Protein AF-A0A914LSQ1-F1 (afdb_monomer_lite)

Radius of gyration: 14.87 Å; chains: 1; bounding box: 33×23×37 Å

Structure (mmCIF, N/CA/C/O backbone):
data_AF-A0A914LSQ1-F1
#
_entry.id   AF-A0A914LSQ1-F1
#
loop_
_atom_site.group_PDB
_atom_site.id
_atom_site.type_symbol
_atom_site.label_atom_id
_atom_site.label_alt_id
_atom_site.label_comp_id
_atom_site.label_asym_id
_atom_site.label_entity_id
_atom_site.label_seq_id
_atom_site.pdbx_PDB_ins_code
_atom_site.Cartn_x
_atom_site.Cartn_y
_atom_site.Cartn_z
_atom_site.occupancy
_atom_site.B_iso_or_equiv
_atom_site.auth_seq_id
_atom_site.auth_comp_id
_atom_site.auth_asym_id
_atom_site.auth_atom_id
_atom_site.pdbx_PDB_model_num
ATOM 1 N N . MET A 1 1 ? 8.300 -0.436 9.359 1.00 82.31 1 MET A N 1
ATOM 2 C CA . MET A 1 1 ? 7.558 0.286 8.299 1.00 82.31 1 MET A CA 1
ATOM 3 C C . MET A 1 1 ? 8.458 1.287 7.592 1.00 82.31 1 MET A C 1
ATOM 5 O O . MET A 1 1 ? 8.637 1.129 6.397 1.00 82.31 1 MET A O 1
ATOM 9 N N . LEU A 1 2 ? 9.068 2.249 8.302 1.00 87.75 2 LEU A N 1
ATOM 10 C CA . LEU A 1 2 ? 9.961 3.248 7.688 1.00 87.75 2 LEU A CA 1
ATOM 11 C C . LEU A 1 2 ? 11.116 2.625 6.891 1.00 87.75 2 LEU A C 1
ATOM 13 O O . LEU A 1 2 ? 11.383 3.054 5.777 1.00 87.75 2 LEU A O 1
ATOM 17 N N . GLU A 1 3 ? 11.756 1.579 7.415 1.00 91.94 3 GLU A N 1
ATOM 18 C CA . GLU A 1 3 ? 12.812 0.853 6.692 1.00 91.94 3 GLU A CA 1
ATOM 19 C C . GLU A 1 3 ? 12.302 0.226 5.392 1.00 91.94 3 GLU A C 1
ATOM 21 O O . GLU A 1 3 ? 12.908 0.406 4.342 1.00 91.94 3 GLU A O 1
ATOM 26 N N . SER A 1 4 ? 11.150 -0.449 5.437 1.00 92.81 4 SER A N 1
ATOM 27 C CA . SER A 1 4 ? 10.521 -1.039 4.252 1.00 92.81 4 SER A CA 1
ATOM 28 C C . SER A 1 4 ? 10.132 0.022 3.218 1.00 92.81 4 SER A C 1
ATOM 30 O O . SER A 1 4 ? 10.279 -0.222 2.027 1.00 92.81 4 SER A O 1
ATOM 32 N N . MET A 1 5 ? 9.680 1.204 3.656 1.00 92.56 5 MET A N 1
ATOM 33 C CA . MET A 1 5 ? 9.383 2.331 2.763 1.00 92.56 5 MET A CA 1
ATOM 34 C C . MET A 1 5 ? 10.648 2.890 2.108 1.00 92.56 5 MET A C 1
ATOM 36 O O . MET A 1 5 ? 10.654 3.080 0.899 1.00 92.56 5 MET A O 1
ATOM 40 N N . ARG A 1 6 ? 11.730 3.091 2.874 1.00 94.44 6 ARG A N 1
ATOM 41 C CA . ARG A 1 6 ? 13.026 3.551 2.339 1.00 94.44 6 ARG A CA 1
ATOM 42 C C . ARG A 1 6 ? 13.619 2.557 1.342 1.00 94.44 6 ARG A C 1
ATOM 44 O O . ARG A 1 6 ? 14.171 2.956 0.324 1.00 94.44 6 ARG A O 1
ATOM 51 N N . LEU A 1 7 ? 13.497 1.260 1.627 1.00 93.94 7 LEU A N 1
ATOM 52 C CA . LEU A 1 7 ? 13.928 0.210 0.707 1.00 93.94 7 LEU A CA 1
ATOM 53 C C . LEU A 1 7 ? 13.089 0.212 -0.574 1.00 93.94 7 LEU A C 1
ATOM 55 O O . LEU A 1 7 ? 13.628 0.100 -1.668 1.00 93.94 7 LEU A O 1
ATOM 59 N N . PHE A 1 8 ? 11.770 0.353 -0.453 1.00 94.50 8 PHE A N 1
ATOM 60 C CA . PHE A 1 8 ? 10.903 0.444 -1.621 1.00 94.50 8 PHE A CA 1
ATOM 61 C C . PHE A 1 8 ? 11.238 1.675 -2.474 1.00 94.50 8 PHE A C 1
ATOM 63 O O . PHE A 1 8 ? 11.370 1.559 -3.687 1.00 94.50 8 PHE A O 1
ATOM 70 N N . GLU A 1 9 ? 11.477 2.826 -1.844 1.00 94.69 9 GLU A N 1
ATOM 71 C CA . GLU A 1 9 ? 11.888 4.05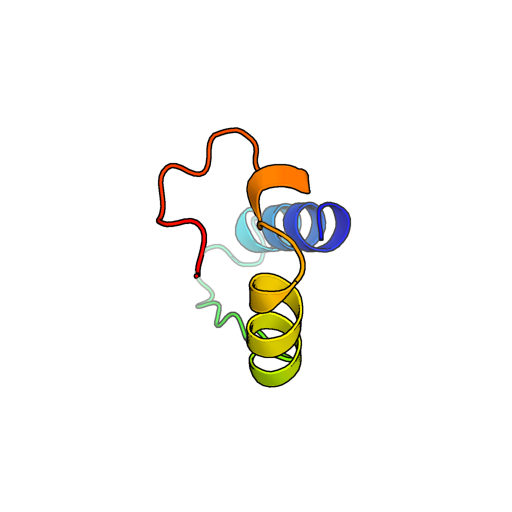9 -2.515 1.00 94.69 9 GLU A CA 1
ATOM 72 C C . GLU A 1 9 ? 13.203 3.897 -3.292 1.00 94.69 9 GLU A C 1
ATOM 74 O O . GLU A 1 9 ? 13.299 4.353 -4.433 1.00 94.69 9 GLU A O 1
ATOM 79 N N . SER A 1 10 ? 14.205 3.216 -2.725 1.00 95.00 10 SER A N 1
ATOM 80 C CA . SER A 1 10 ? 15.480 2.991 -3.418 1.00 95.00 10 SER A CA 1
ATOM 81 C C . SER A 1 10 ? 15.350 2.034 -4.606 1.00 95.00 10 SER A C 1
ATOM 83 O O . SER A 1 10 ? 16.045 2.209 -5.607 1.00 95.00 10 SER A O 1
ATOM 85 N N . ILE A 1 11 ? 14.437 1.059 -4.536 1.00 94.25 11 ILE A N 1
ATOM 86 C CA . ILE A 1 11 ? 14.156 0.128 -5.635 1.00 94.25 11 ILE A CA 1
ATOM 87 C C . ILE A 1 11 ? 13.366 0.833 -6.743 1.00 94.25 11 ILE A C 1
ATOM 89 O O . ILE A 1 11 ? 13.786 0.791 -7.898 1.00 94.25 11 ILE A O 1
ATOM 93 N N . CYS A 1 12 ? 12.269 1.520 -6.408 1.00 93.69 12 CYS A N 1
ATOM 94 C CA . CYS A 1 12 ? 11.417 2.226 -7.373 1.00 93.69 12 CYS A CA 1
ATOM 95 C C . CYS A 1 12 ? 12.159 3.301 -8.157 1.00 93.69 12 CYS A C 1
ATOM 97 O O . CYS A 1 12 ? 11.922 3.462 -9.350 1.00 93.69 12 CYS A O 1
ATOM 99 N N . ASN A 1 13 ? 13.066 4.018 -7.495 1.00 93.12 13 ASN A N 1
ATOM 100 C CA . ASN A 1 13 ? 13.834 5.094 -8.114 1.00 93.12 13 ASN A CA 1
ATOM 101 C C . ASN A 1 13 ? 15.179 4.621 -8.686 1.00 93.12 13 ASN A C 1
ATOM 103 O O . ASN A 1 13 ? 15.983 5.432 -9.152 1.00 93.12 13 ASN A O 1
ATOM 107 N N . SER A 1 14 ? 15.456 3.315 -8.658 1.00 94.81 14 SER A N 1
ATOM 108 C CA . SER A 1 14 ? 16.675 2.773 -9.246 1.00 94.81 14 SER A CA 1
ATOM 109 C C . SER A 1 14 ? 16.624 2.857 -10.768 1.00 94.81 14 SER A C 1
ATOM 111 O O . SER A 1 14 ? 15.682 2.390 -11.410 1.00 94.81 14 SER A O 1
ATOM 113 N N . ARG A 1 15 ? 17.714 3.350 -11.372 1.00 94.69 15 ARG A N 1
ATOM 114 C CA . ARG A 1 15 ? 17.874 3.403 -12.837 1.00 94.69 15 ARG A CA 1
ATOM 115 C C . ARG A 1 15 ? 17.753 2.033 -13.512 1.00 94.69 15 ARG A C 1
ATOM 117 O O . ARG A 1 15 ? 17.433 1.960 -14.691 1.00 94.69 15 ARG A O 1
ATOM 124 N N . TRP A 1 16 ? 17.990 0.964 -12.757 1.00 94.69 16 TRP A N 1
ATOM 125 C CA . TRP A 1 16 ? 17.937 -0.417 -13.230 1.00 94.69 16 TRP A CA 1
ATOM 126 C C . TRP A 1 16 ? 16.504 -0.912 -13.463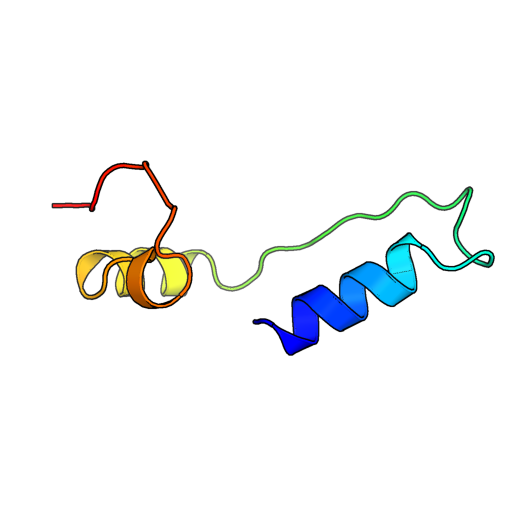 1.00 94.69 16 TRP A C 1
ATOM 128 O O . TRP A 1 16 ? 16.314 -1.877 -14.195 1.00 94.69 16 TRP A O 1
ATOM 138 N N . PHE A 1 17 ? 15.499 -0.256 -12.870 1.00 93.88 17 PHE A N 1
ATOM 139 C CA . PHE A 1 17 ? 14.100 -0.693 -12.910 1.00 93.88 17 PHE A CA 1
ATOM 140 C C . PHE A 1 17 ? 13.145 0.335 -13.544 1.00 93.88 17 PHE A C 1
ATOM 142 O O . PHE A 1 17 ? 11.936 0.200 -13.395 1.00 93.88 17 PHE A O 1
ATOM 149 N N . ILE A 1 18 ? 13.656 1.328 -14.288 1.00 92.50 18 ILE A N 1
ATOM 150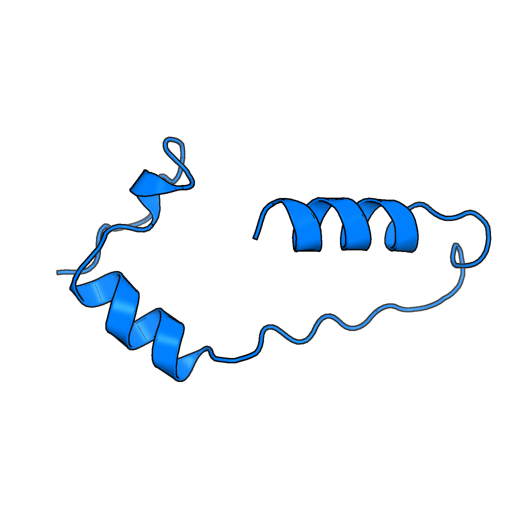 C CA . ILE A 1 18 ? 12.850 2.421 -14.884 1.00 92.50 18 ILE A CA 1
ATOM 151 C C . ILE A 1 18 ? 11.695 1.906 -15.758 1.00 92.50 18 ILE A C 1
ATOM 153 O O . ILE A 1 18 ? 10.594 2.444 -15.697 1.00 92.50 18 ILE A O 1
ATOM 157 N N . ASN A 1 19 ? 11.932 0.860 -16.553 1.00 94.44 19 ASN A N 1
ATOM 158 C CA . ASN A 1 19 ? 10.934 0.293 -17.469 1.00 94.44 19 ASN A CA 1
ATOM 159 C C . ASN A 1 19 ? 10.288 -0.994 -16.927 1.00 94.44 19 ASN A C 1
ATOM 161 O O . ASN A 1 19 ? 9.637 -1.722 -17.674 1.00 94.44 19 ASN A O 1
ATOM 165 N N . THR A 1 20 ? 10.487 -1.301 -15.643 1.00 95.31 20 THR A N 1
ATOM 166 C CA . THR A 1 20 ? 9.988 -2.528 -15.019 1.00 95.31 20 THR A CA 1
ATOM 167 C C . THR A 1 20 ? 8.733 -2.223 -14.216 1.00 95.31 20 THR A C 1
ATOM 169 O O . THR A 1 20 ? 8.754 -1.416 -13.289 1.00 95.31 20 THR A O 1
ATOM 172 N N . SER A 1 21 ? 7.628 -2.899 -14.531 1.00 94.38 21 SER A N 1
ATOM 173 C CA . SER A 1 21 ? 6.413 -2.803 -13.720 1.00 94.38 21 SER A CA 1
ATOM 174 C C . SER A 1 21 ? 6.650 -3.376 -12.323 1.00 94.38 21 SER A C 1
ATOM 176 O O . SER A 1 21 ? 7.206 -4.464 -12.173 1.00 94.38 21 SER A O 1
ATOM 178 N N . MET A 1 22 ? 6.187 -2.663 -11.298 1.00 93.44 22 MET A N 1
ATOM 179 C CA . MET A 1 22 ? 6.277 -3.105 -9.908 1.00 93.44 22 MET A CA 1
ATOM 180 C C . MET A 1 22 ? 4.894 -3.422 -9.353 1.00 93.44 22 MET A C 1
ATOM 182 O O . MET A 1 22 ? 3.951 -2.652 -9.526 1.00 93.44 22 MET A O 1
ATOM 186 N N . ILE A 1 23 ? 4.792 -4.547 -8.650 1.00 94.75 23 ILE A N 1
ATOM 187 C CA . ILE A 1 23 ? 3.598 -4.947 -7.907 1.00 94.75 23 ILE A CA 1
ATOM 188 C C . ILE A 1 23 ? 3.970 -4.966 -6.426 1.00 94.75 23 ILE A C 1
ATOM 190 O O . ILE A 1 23 ? 4.931 -5.625 -6.031 1.00 94.75 23 ILE A O 1
ATOM 194 N N . VAL A 1 24 ? 3.210 -4.243 -5.605 1.00 94.31 24 VAL A N 1
ATOM 195 C CA . VAL A 1 24 ? 3.411 -4.186 -4.152 1.00 94.31 24 VAL A CA 1
ATOM 196 C C . VAL A 1 24 ? 2.364 -5.044 -3.462 1.00 94.31 24 VAL A C 1
ATOM 198 O O . VAL A 1 24 ? 1.170 -4.761 -3.542 1.00 94.31 24 VAL A O 1
ATOM 201 N N . PHE A 1 25 ? 2.813 -6.059 -2.727 1.00 95.06 25 PHE A N 1
ATOM 202 C CA . PHE A 1 25 ? 1.940 -6.859 -1.875 1.00 95.06 25 PHE A CA 1
ATOM 203 C C . PHE A 1 25 ? 1.943 -6.319 -0.446 1.00 95.06 25 PHE A C 1
ATOM 205 O O . PHE A 1 25 ? 2.918 -6.458 0.294 1.00 95.06 25 PHE A O 1
ATOM 212 N N . LEU A 1 26 ? 0.820 -5.729 -0.040 1.00 94.69 26 LEU A N 1
ATOM 213 C CA . LEU A 1 26 ? 0.575 -5.366 1.352 1.00 94.69 26 LEU A CA 1
ATOM 214 C C . LEU A 1 26 ? 0.109 -6.606 2.117 1.00 94.69 26 LEU A C 1
ATOM 216 O O . LEU A 1 26 ? -1.071 -6.939 2.134 1.00 94.69 26 LEU A O 1
ATOM 220 N N . ASN A 1 27 ? 1.060 -7.319 2.714 1.00 92.19 27 ASN A N 1
ATOM 221 C CA . ASN A 1 27 ? 0.775 -8.535 3.469 1.00 92.19 27 ASN A CA 1
ATOM 222 C C . ASN A 1 27 ? 0.214 -8.220 4.873 1.00 92.19 27 ASN A C 1
ATOM 224 O O . ASN A 1 27 ? 0.428 -7.132 5.409 1.00 92.19 27 ASN A O 1
ATOM 228 N N . LYS A 1 28 ? -0.422 -9.214 5.506 1.00 94.75 28 LYS A N 1
ATOM 229 C CA . LYS A 1 28 ? -0.953 -9.163 6.880 1.00 94.75 28 LYS A CA 1
ATOM 230 C C . LYS A 1 28 ? -2.085 -8.145 7.080 1.00 94.75 28 LYS A C 1
ATOM 232 O O . LYS A 1 28 ? -2.178 -7.508 8.133 1.00 94.75 28 LYS A O 1
ATOM 237 N N . THR A 1 29 ? -2.928 -7.958 6.064 1.00 94.06 29 THR A N 1
ATOM 238 C CA . THR A 1 29 ? -4.091 -7.057 6.121 1.00 94.06 29 THR A CA 1
ATOM 239 C C . THR A 1 29 ? -5.040 -7.421 7.263 1.00 94.06 29 THR A C 1
ATOM 241 O O . THR A 1 29 ? -5.540 -6.537 7.951 1.00 94.06 29 THR A O 1
ATOM 244 N N . ASP A 1 30 ? -5.224 -8.715 7.513 1.00 95.50 30 ASP A N 1
ATOM 245 C CA . ASP A 1 30 ? -5.970 -9.276 8.639 1.00 95.50 30 ASP A CA 1
ATOM 246 C C . ASP A 1 30 ? -5.461 -8.740 9.989 1.00 95.50 30 ASP A C 1
ATOM 248 O O . ASP A 1 30 ? -6.216 -8.154 10.767 1.00 95.50 30 ASP A O 1
ATOM 252 N N . LEU A 1 31 ? -4.151 -8.834 10.234 1.00 95.38 31 LEU A N 1
ATOM 253 C CA . LEU A 1 31 ? -3.537 -8.329 11.463 1.00 95.38 31 LEU A CA 1
ATOM 254 C C . LEU A 1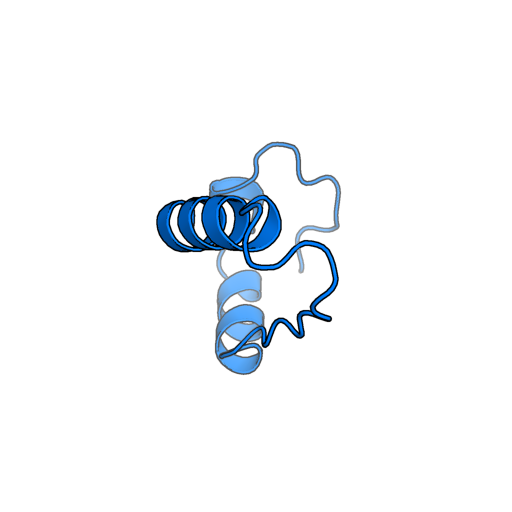 31 ? -3.590 -6.802 11.551 1.00 95.38 31 LEU A C 1
ATOM 256 O O . LEU A 1 31 ? -3.663 -6.250 12.650 1.00 95.38 31 LEU A O 1
ATOM 260 N N . PHE A 1 32 ? -3.514 -6.105 10.417 1.00 92.75 32 PHE A N 1
ATOM 261 C CA . PHE A 1 32 ? -3.624 -4.649 10.382 1.00 92.75 32 PHE A CA 1
ATOM 262 C C . PHE A 1 32 ? -5.026 -4.181 10.796 1.00 92.75 32 PHE A C 1
ATOM 264 O O . PHE A 1 32 ? -5.139 -3.290 11.640 1.00 92.75 32 PHE A O 1
ATOM 271 N N . ILE A 1 33 ? -6.076 -4.829 10.280 1.00 91.81 33 ILE A N 1
ATOM 272 C CA . ILE A 1 33 ? -7.473 -4.551 10.643 1.00 91.81 33 ILE A CA 1
ATOM 273 C C . ILE A 1 33 ? -7.701 -4.773 12.144 1.00 91.81 33 ILE A C 1
ATOM 275 O O . ILE A 1 33 ? -8.303 -3.932 12.807 1.00 91.81 33 ILE A O 1
ATOM 279 N N . GLU A 1 34 ? -7.183 -5.858 12.720 1.00 93.75 34 GLU A N 1
ATOM 280 C CA . GLU A 1 34 ? -7.328 -6.110 14.161 1.00 93.75 34 GLU A CA 1
ATOM 281 C C . GLU A 1 34 ? -6.575 -5.089 15.027 1.00 93.75 34 GLU A C 1
ATOM 283 O O . GLU A 1 34 ? -7.053 -4.675 16.086 1.00 93.75 34 GLU A O 1
ATOM 288 N N . LYS A 1 35 ? -5.401 -4.631 14.578 1.00 91.12 35 LYS A N 1
ATOM 289 C CA . LYS A 1 35 ? -4.613 -3.633 15.312 1.00 91.12 35 LYS A CA 1
ATOM 290 C C . LYS A 1 35 ? -5.254 -2.252 15.295 1.00 91.12 35 LYS A C 1
ATOM 292 O O . LYS A 1 35 ? -5.211 -1.576 16.325 1.00 91.12 35 LYS A O 1
ATOM 297 N N . ILE A 1 36 ? -5.845 -1.840 14.172 1.00 91.31 36 ILE A N 1
ATOM 298 C CA . ILE A 1 36 ? -6.369 -0.476 14.035 1.00 91.31 36 ILE A CA 1
ATOM 299 C C . ILE A 1 36 ? -7.622 -0.225 14.885 1.00 91.31 36 ILE A C 1
ATOM 301 O O . ILE A 1 36 ? -7.855 0.908 15.289 1.00 91.31 36 ILE A O 1
ATOM 305 N N . LYS A 1 37 ? -8.352 -1.288 15.256 1.00 89.94 37 LYS A N 1
ATOM 306 C CA . LYS A 1 37 ? -9.447 -1.239 16.245 1.00 89.94 37 LYS A CA 1
ATOM 307 C C . LYS A 1 37 ? -8.980 -0.834 17.648 1.00 89.94 37 LYS A C 1
ATOM 309 O O . LYS A 1 37 ? -9.760 -0.332 18.441 1.00 89.94 37 LYS A O 1
ATOM 314 N N . ARG A 1 38 ? -7.714 -1.105 17.994 1.00 90.44 38 ARG A N 1
ATOM 315 C CA . ARG A 1 38 ? -7.162 -0.872 19.345 1.00 90.44 38 ARG A CA 1
ATOM 316 C C . ARG A 1 38 ? -6.201 0.308 19.402 1.00 90.44 38 ARG A C 1
ATOM 318 O O . ARG A 1 38 ? -5.981 0.870 20.470 1.00 90.44 38 ARG A O 1
ATOM 325 N N . LYS A 1 39 ? -5.556 0.632 18.280 1.00 88.69 39 LYS A N 1
ATOM 326 C CA . LYS A 1 39 ? -4.572 1.710 18.168 1.00 88.69 39 LYS A CA 1
ATOM 327 C C . LYS A 1 39 ? -4.801 2.478 16.877 1.00 88.69 39 LYS A C 1
ATOM 329 O O . LYS A 1 39 ? -4.723 1.904 15.795 1.00 88.69 39 LYS A O 1
ATOM 334 N N . THR A 1 40 ? -5.001 3.788 16.997 1.00 89.19 40 THR A N 1
ATOM 335 C CA . THR A 1 40 ? -5.084 4.676 15.833 1.00 89.19 40 THR A CA 1
ATOM 336 C C . THR A 1 40 ? -3.789 4.628 15.019 1.00 89.19 40 THR A C 1
ATOM 338 O O . THR A 1 40 ? -2.683 4.600 15.567 1.00 89.19 40 THR A O 1
ATOM 341 N N . ILE A 1 41 ? -3.919 4.661 13.691 1.00 90.75 41 ILE A N 1
ATOM 342 C CA . ILE A 1 41 ? -2.773 4.769 12.777 1.00 90.75 41 ILE A CA 1
ATOM 343 C C . ILE A 1 41 ? -2.017 6.095 12.950 1.00 90.75 41 ILE A C 1
ATOM 345 O O . ILE A 1 41 ? -0.839 6.180 12.594 1.00 90.75 41 ILE A O 1
ATOM 349 N N . LYS A 1 42 ? -2.649 7.106 13.567 1.00 90.69 42 LYS A N 1
ATOM 350 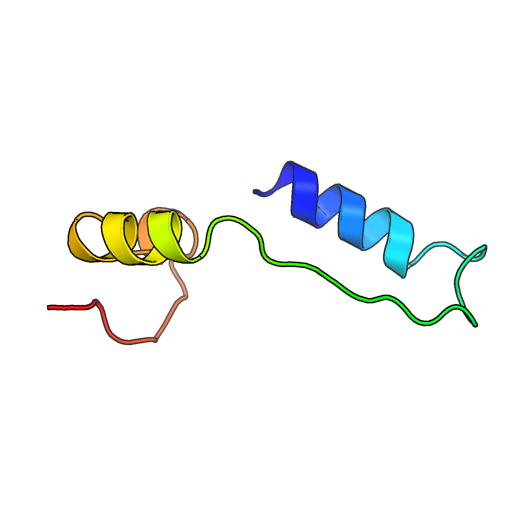C CA . LYS A 1 42 ? -2.019 8.404 13.824 1.00 90.69 42 LYS A CA 1
ATOM 351 C C . LYS A 1 42 ? -0.753 8.317 14.664 1.00 90.69 42 LYS A C 1
ATOM 353 O O . LYS A 1 42 ? 0.127 9.135 14.467 1.00 90.69 42 LYS A O 1
ATOM 358 N N . VAL A 1 43 ? -0.598 7.280 15.493 1.00 89.19 43 VAL A N 1
ATOM 359 C CA . VAL A 1 43 ? 0.646 7.033 16.249 1.00 89.19 43 VAL A CA 1
ATOM 360 C C . VAL A 1 43 ? 1.878 6.972 15.332 1.00 89.19 43 VAL A C 1
ATOM 362 O O . VAL A 1 43 ? 2.979 7.306 15.757 1.00 89.19 43 VAL A O 1
ATOM 365 N N . CYS A 1 44 ? 1.708 6.549 14.077 1.00 88.12 44 CYS A N 1
ATOM 366 C CA . CYS A 1 44 ? 2.775 6.536 13.076 1.00 88.12 44 CYS A CA 1
ATOM 367 C C . CYS A 1 44 ? 2.638 7.642 12.019 1.00 88.12 44 CYS A C 1
ATOM 369 O O . CYS A 1 44 ? 3.629 7.984 11.380 1.00 88.12 44 CYS A O 1
ATOM 371 N N . PHE A 1 45 ? 1.433 8.178 11.818 1.00 89.31 45 PHE A N 1
ATOM 372 C CA . PHE A 1 45 ? 1.120 9.166 10.787 1.00 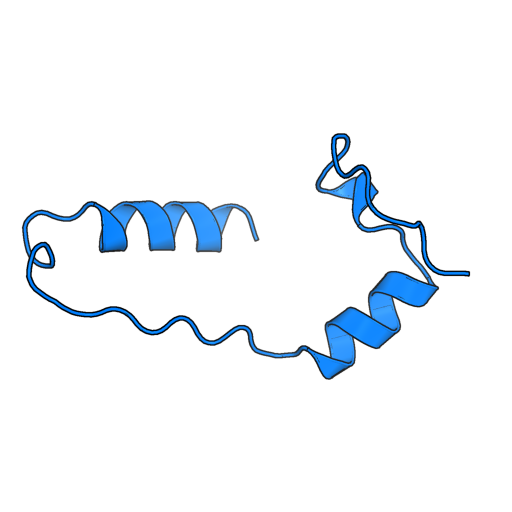89.31 45 PHE A CA 1
ATOM 373 C C . PHE A 1 45 ? 0.220 10.267 11.355 1.00 89.31 45 PHE A C 1
ATOM 375 O O . PHE A 1 45 ? -0.997 10.237 11.168 1.00 89.31 45 PHE A O 1
ATOM 382 N N . ASN A 1 46 ? 0.813 11.240 12.046 1.00 91.00 46 ASN A N 1
ATOM 383 C CA . ASN A 1 46 ? 0.066 12.302 12.732 1.00 91.00 46 ASN A CA 1
ATOM 384 C C . ASN A 1 46 ? -0.884 13.075 11.797 1.00 91.00 46 ASN A C 1
ATOM 386 O O . ASN A 1 46 ? -1.977 13.455 12.212 1.00 91.00 46 ASN A O 1
ATOM 390 N N . ASP A 1 47 ? -0.506 13.229 10.525 1.00 93.19 47 ASP A N 1
ATOM 391 C CA . ASP A 1 47 ? -1.282 13.961 9.517 1.00 93.19 47 ASP A CA 1
ATOM 392 C C . ASP A 1 47 ? -2.384 13.123 8.850 1.00 93.19 47 ASP A C 1
ATOM 394 O O . ASP A 1 47 ? -3.048 13.583 7.918 1.00 93.19 47 ASP A O 1
ATOM 398 N N . TYR A 1 48 ? -2.600 11.880 9.293 1.00 91.56 48 TYR A N 1
ATOM 399 C CA . TYR A 1 48 ? -3.674 11.045 8.774 1.00 91.56 48 TYR A CA 1
ATOM 400 C C . TYR A 1 48 ? -5.043 11.625 9.163 1.00 91.56 48 TYR A C 1
ATOM 402 O O . TYR A 1 48 ? -5.465 11.573 10.319 1.00 91.56 48 TYR A O 1
ATOM 410 N N . LYS A 1 49 ? -5.758 12.160 8.166 1.00 91.69 49 LYS A N 1
ATOM 411 C CA . LYS A 1 49 ? -7.084 12.794 8.317 1.00 91.69 49 LYS A CA 1
ATOM 412 C C . LYS A 1 49 ? -8.261 11.821 8.182 1.00 91.69 49 LYS A C 1
ATOM 414 O O . LYS A 1 49 ? -9.411 12.251 8.173 1.00 91.69 49 LYS A O 1
ATOM 419 N N . GLY A 1 50 ? -7.990 10.526 8.014 1.00 87.38 50 GLY A N 1
ATOM 420 C CA . GLY A 1 50 ? -9.040 9.515 7.922 1.00 87.38 50 GLY A CA 1
ATOM 421 C C . GLY A 1 50 ? -9.726 9.271 9.266 1.00 87.38 50 GLY A C 1
ATOM 422 O O . GLY A 1 50 ? -9.255 9.712 10.316 1.00 87.38 50 GLY A O 1
ATOM 423 N N . LYS A 1 51 ? -10.852 8.550 9.229 1.00 79.75 51 LYS A N 1
ATOM 424 C CA . LYS A 1 51 ? -11.611 8.217 10.439 1.00 79.75 51 LYS A CA 1
ATOM 425 C C . LYS A 1 51 ? -10.742 7.401 11.395 1.00 79.75 51 LYS A C 1
ATOM 427 O O . LYS A 1 51 ? -10.068 6.457 10.980 1.00 79.75 51 LYS A O 1
ATOM 432 N N . GLU A 1 52 ? -10.789 7.762 12.669 1.00 70.38 52 GLU A N 1
ATOM 433 C CA . GLU A 1 52 ? -10.358 6.870 13.737 1.00 70.38 52 GLU A CA 1
ATOM 434 C C . GLU A 1 52 ? -11.489 5.862 13.896 1.00 70.38 52 GLU A C 1
ATOM 436 O O . GLU A 1 52 ? -12.629 6.243 14.150 1.00 70.38 52 GLU A O 1
ATOM 441 N N . TYR A 1 53 ? -11.211 4.606 13.550 1.00 64.31 53 TYR A N 1
ATOM 442 C CA . TYR A 1 53 ? -12.204 3.540 13.611 1.00 64.31 53 TYR A CA 1
ATOM 443 C C . TYR A 1 53 ? -12.784 3.469 15.035 1.00 64.31 53 TYR A C 1
ATOM 445 O O . TYR A 1 53 ? -12.033 3.617 16.000 1.00 64.31 53 TYR A O 1
ATOM 453 N N . PHE A 1 54 ? -14.106 3.300 15.130 1.00 53.47 54 PHE A N 1
ATOM 454 C CA . PHE A 1 54 ? -14.845 3.118 16.384 1.00 53.47 54 PHE A CA 1
ATOM 455 C C . PHE A 1 54 ? -14.655 1.705 16.941 1.00 53.47 54 PHE A C 1
ATOM 457 O O . PHE A 1 54 ? -14.577 0.762 16.116 1.00 53.47 54 PHE A O 1
#

Sequence (54 aa):
MLESMRLFESICNSRWFINTSMIVFLNKTDLFIEKIKRKTIKVCFNDYKGKEYF

Foldseek 3Di:
DVVVVVVVVCVCPDPVCVPPDDDDDPPPVVVVVVVLLPDPPCVVPVPPPDDSDD

InterPro domains:
  IPR001019 Guanine nucleotide binding protein, alpha subunit [PF00503] (1-51)
  IPR001019 Guanine nucleotide binding protein, alpha subunit [PS51882] (1-54)
  IPR001019 Guanine nucleotide binding protein, alpha subunit [PTHR10218] (1-49)
  IPR027417 P-loop containing nucleoside triphosphate hydrolase [G3DSA:3.40.50.300] (1-52)
  IPR027417 P-loop containing nucleoside triphosphate hydrolase [SSF52540] (1-50)

Secondary structure (DSSP, 8-state):
-HHHHHHHHHHHT-GGGTT---------HHHHHHHHTTS-GGGT-TT--S----

pLDDT: mean 90.55, std 7.59, range [53.47, 95.5]

Organism: Meloidogyne incognita (NCBI:txid6306)